Protein AF-A0AAW6MAL4-F1 (afdb_monomer_lite)

pLDDT: mean 76.47, std 9.93, range [57.66, 94.06]

Radius of gyration: 21.68 Å; chains: 1; bounding box: 44×28×69 Å

Secondary structure (DSSP, 8-state):
--SS--SGGG-------S-SEEEEEEEEEEETTEEEEEEEEEEES-----THHHHHS-TT-SSSTT----GGGGG--BTTBTT-SSPPP-SS-SS-TTS----

Sequence (103 aa):
DGNGIINEKDQQRIYKPTPDFSYRLNIYLEYKNIDLNKIRQGVQRVDGISDLKK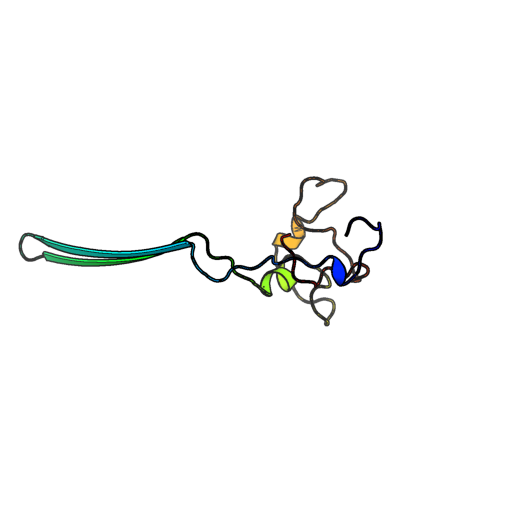ETDLWSGLNIGFLNIGKRVLDAWSPTNPNSTIPALSLSDTINEKRVSTY

Structure (mmCIF, N/CA/C/O backbone):
data_AF-A0AAW6MAL4-F1
#
_entry.id   AF-A0AAW6MAL4-F1
#
loop_
_atom_site.group_PDB
_atom_site.id
_atom_site.type_symbol
_atom_site.label_atom_id
_atom_site.label_alt_id
_atom_site.label_comp_id
_atom_site.label_asym_id
_atom_site.label_entity_id
_atom_site.label_seq_id
_atom_site.pdbx_PDB_ins_code
_atom_site.Cartn_x
_atom_site.Cartn_y
_atom_site.Cartn_z
_atom_site.occupancy
_atom_site.B_iso_or_equiv
_atom_site.auth_seq_id
_atom_site.auth_comp_id
_atom_site.auth_asym_id
_atom_site.auth_atom_id
_atom_site.pdbx_PDB_model_num
ATOM 1 N N . ASP A 1 1 ? -3.397 -7.381 -25.700 1.00 73.06 1 ASP A N 1
ATOM 2 C CA . ASP A 1 1 ? -4.200 -7.908 -26.846 1.00 73.06 1 ASP A CA 1
ATOM 3 C C . ASP A 1 1 ? -3.655 -9.237 -27.425 1.00 73.06 1 ASP A C 1
ATOM 5 O O . ASP A 1 1 ? -4.128 -9.691 -28.462 1.00 73.06 1 ASP A O 1
ATOM 9 N N . GLY A 1 2 ? -2.713 -9.905 -26.740 1.00 79.81 2 GLY A N 1
ATOM 10 C CA . GLY A 1 2 ? -2.222 -11.237 -27.120 1.00 79.81 2 GLY A CA 1
ATOM 11 C C . GLY A 1 2 ? -1.307 -11.259 -28.351 1.00 79.81 2 GLY A C 1
ATOM 12 O O . GLY A 1 2 ? -0.979 -12.336 -28.835 1.00 79.81 2 GLY A O 1
ATOM 13 N N . ASN A 1 3 ? -0.884 -10.095 -28.851 1.00 84.38 3 ASN A N 1
ATOM 14 C CA . ASN A 1 3 ? -0.114 -9.957 -30.093 1.00 84.38 3 ASN A CA 1
ATOM 15 C C . ASN A 1 3 ? 1.406 -10.215 -29.934 1.00 84.38 3 ASN A C 1
ATOM 17 O O . ASN A 1 3 ? 2.143 -10.112 -30.911 1.00 84.38 3 ASN A O 1
ATOM 21 N N . GLY A 1 4 ? 1.885 -10.512 -28.718 1.00 81.19 4 GLY A N 1
ATOM 22 C CA . GLY A 1 4 ? 3.310 -10.715 -28.417 1.00 81.19 4 GLY A CA 1
ATOM 23 C C . GLY A 1 4 ? 4.167 -9.438 -28.412 1.00 81.19 4 GLY A C 1
ATOM 24 O O . GLY A 1 4 ? 5.384 -9.528 -28.280 1.00 81.19 4 GLY A O 1
ATOM 25 N N . ILE A 1 5 ? 3.556 -8.258 -28.538 1.00 84.38 5 ILE A N 1
ATOM 26 C CA . ILE A 1 5 ? 4.198 -6.941 -28.566 1.00 84.38 5 ILE A CA 1
ATOM 27 C C . ILE A 1 5 ? 3.735 -6.158 -27.342 1.00 84.38 5 ILE A C 1
ATOM 29 O O . ILE A 1 5 ? 2.573 -5.784 -27.257 1.00 84.38 5 ILE A O 1
ATOM 33 N N . ILE A 1 6 ? 4.659 -5.833 -26.439 1.00 78.12 6 ILE A N 1
ATOM 34 C CA . ILE A 1 6 ? 4.354 -4.994 -25.276 1.00 78.12 6 ILE A CA 1
ATOM 35 C C . ILE A 1 6 ? 4.292 -3.534 -25.725 1.00 78.12 6 ILE A C 1
ATOM 37 O O . ILE A 1 6 ? 5.314 -2.946 -26.088 1.00 78.12 6 ILE A O 1
ATOM 41 N N . ASN A 1 7 ? 3.104 -2.935 -25.697 1.00 79.62 7 ASN A N 1
ATOM 42 C CA . ASN A 1 7 ? 2.920 -1.522 -26.027 1.00 79.62 7 ASN A CA 1
ATOM 43 C C . ASN A 1 7 ? 1.853 -0.845 -25.141 1.00 79.62 7 ASN A C 1
ATOM 45 O O . ASN A 1 7 ? 1.368 -1.398 -24.154 1.00 79.62 7 ASN A O 1
ATOM 49 N N . GLU A 1 8 ? 1.523 0.412 -25.441 1.00 77.62 8 GLU A N 1
ATOM 50 C CA . GLU A 1 8 ? 0.562 1.221 -24.672 1.00 77.62 8 GLU A CA 1
ATOM 51 C C . GLU A 1 8 ? -0.854 0.622 -24.640 1.00 77.62 8 GLU A C 1
ATOM 53 O O . GLU A 1 8 ? -1.614 0.895 -23.712 1.00 77.62 8 GLU A O 1
ATOM 58 N N . LYS A 1 9 ? -1.201 -0.236 -25.605 1.00 79.19 9 LYS A N 1
ATOM 59 C CA . LYS A 1 9 ? -2.505 -0.908 -25.691 1.00 79.19 9 LYS A CA 1
ATOM 60 C C . LYS A 1 9 ? -2.661 -2.062 -24.699 1.00 79.19 9 LYS A C 1
ATOM 62 O O . LYS A 1 9 ? -3.771 -2.563 -24.541 1.00 79.19 9 LYS A O 1
ATOM 67 N N . ASP A 1 10 ? -1.593 -2.463 -24.011 1.00 77.88 10 ASP A N 1
ATOM 68 C CA . ASP A 1 10 ? -1.643 -3.505 -22.977 1.00 77.88 10 ASP A CA 1
ATOM 69 C C . ASP A 1 10 ? -1.978 -2.961 -21.580 1.00 77.88 10 ASP A C 1
ATOM 71 O O . ASP A 1 10 ? -1.982 -3.701 -20.596 1.00 77.88 10 ASP A O 1
ATOM 75 N N . GLN A 1 11 ? -2.271 -1.664 -21.464 1.00 79.75 11 GLN A N 1
ATOM 76 C CA . GLN A 1 11 ? -2.664 -1.057 -20.198 1.00 79.75 11 GLN A CA 1
ATOM 77 C C . GLN A 1 11 ? -4.076 -1.493 -19.777 1.00 79.75 11 GLN A C 1
ATOM 79 O O . GLN A 1 11 ? -5.016 -1.505 -20.571 1.00 79.75 11 GLN A O 1
ATOM 84 N N . GLN A 1 12 ? -4.238 -1.808 -18.490 1.00 77.25 12 GLN A N 1
ATOM 85 C CA . GLN A 1 12 ? -5.525 -2.125 -17.870 1.00 77.25 12 GLN A CA 1
ATOM 86 C C . GLN A 1 12 ? -5.799 -1.211 -16.675 1.00 77.25 12 GLN A C 1
ATOM 88 O O . GLN A 1 12 ? -4.900 -0.564 -16.133 1.00 77.25 12 GLN A O 1
ATOM 93 N N . ARG A 1 13 ? -7.063 -1.157 -16.239 1.00 70.88 13 ARG A N 1
ATOM 94 C CA . ARG A 1 13 ? -7.442 -0.405 -15.041 1.00 70.88 13 ARG A CA 1
ATOM 95 C C . ARG A 1 13 ? -6.979 -1.153 -13.790 1.00 70.88 13 ARG A C 1
ATOM 97 O O . ARG A 1 13 ? -7.638 -2.084 -13.349 1.00 70.88 13 ARG A O 1
ATOM 104 N N . ILE A 1 14 ? -5.875 -0.692 -13.213 1.00 76.31 14 ILE A N 1
ATOM 105 C CA . ILE A 1 14 ? -5.216 -1.293 -12.040 1.00 76.31 14 ILE A CA 1
ATOM 106 C C . ILE A 1 14 ? -5.436 -0.519 -10.730 1.00 76.31 14 ILE A C 1
ATOM 108 O O . ILE A 1 14 ? -4.836 -0.846 -9.715 1.00 76.31 14 ILE A O 1
ATOM 112 N N . TYR A 1 15 ? -6.264 0.529 -10.749 1.00 72.44 15 TYR A N 1
ATOM 113 C CA . TYR A 1 15 ? -6.496 1.390 -9.589 1.00 72.44 15 TYR A CA 1
ATOM 114 C C . TYR A 1 15 ? -7.978 1.694 -9.386 1.00 72.44 15 TYR A C 1
ATOM 116 O O . TYR A 1 15 ? -8.660 2.226 -10.279 1.00 72.44 15 TYR A O 1
ATOM 124 N N . LYS A 1 16 ? -8.469 1.399 -8.181 1.00 75.75 16 LYS A N 1
ATOM 125 C CA . LYS A 1 16 ? -9.795 1.783 -7.709 1.00 75.75 16 LYS A CA 1
ATOM 126 C C . LYS A 1 16 ? -9.664 2.527 -6.365 1.00 75.75 16 LYS A C 1
ATOM 128 O O . LYS A 1 16 ? -9.581 1.895 -5.318 1.00 75.75 16 LYS A O 1
ATOM 133 N N . PRO A 1 17 ? -9.720 3.875 -6.363 1.00 71.50 17 PRO A N 1
ATOM 134 C CA . PRO A 1 17 ? -9.623 4.658 -5.125 1.00 71.50 17 PRO A CA 1
ATOM 135 C C . PRO A 1 17 ? -10.874 4.548 -4.246 1.00 71.50 17 PRO A C 1
ATOM 137 O O . PRO A 1 17 ? -10.880 5.003 -3.105 1.00 71.50 17 PRO A O 1
ATOM 140 N N . THR A 1 18 ? -11.971 4.021 -4.793 1.00 76.50 18 THR A N 1
ATOM 141 C CA . THR A 1 18 ? -13.255 3.947 -4.103 1.00 76.50 18 THR A CA 1
ATOM 142 C C . THR A 1 18 ? -13.240 2.779 -3.111 1.00 76.50 18 THR A C 1
ATOM 144 O O . THR A 1 18 ? -13.183 1.638 -3.576 1.00 76.50 18 THR A O 1
ATOM 147 N N . PRO A 1 19 ? -13.318 3.029 -1.785 1.00 75.62 19 PRO A N 1
ATOM 148 C CA . PRO A 1 19 ? -13.421 1.965 -0.789 1.00 75.62 19 PRO A CA 1
ATOM 149 C C . PRO A 1 19 ? -14.662 1.117 -1.040 1.00 75.62 19 PRO A C 1
ATOM 151 O O . PRO A 1 19 ? -15.739 1.659 -1.290 1.00 75.62 19 PRO A O 1
ATOM 154 N N . ASP A 1 20 ? -14.538 -0.198 -0.881 1.00 77.94 20 ASP A N 1
ATOM 155 C CA . ASP A 1 20 ? -15.710 -1.078 -0.904 1.00 77.94 20 ASP A CA 1
ATOM 156 C C . ASP A 1 20 ? -16.569 -0.896 0.359 1.00 77.94 20 ASP A C 1
ATOM 158 O O . ASP A 1 20 ? -17.786 -1.065 0.323 1.00 77.94 20 ASP A O 1
ATOM 162 N N . PHE A 1 21 ? -15.945 -0.533 1.486 1.00 79.06 21 PHE A N 1
ATOM 163 C CA . PHE A 1 21 ? -16.640 -0.306 2.749 1.00 79.06 21 PHE A CA 1
ATOM 164 C C . PHE A 1 21 ? -15.901 0.707 3.630 1.00 79.06 21 PHE A C 1
ATOM 166 O O . PHE A 1 21 ? -14.676 0.667 3.759 1.00 79.06 21 PHE A O 1
ATOM 173 N N . SER A 1 22 ? -16.648 1.599 4.280 1.00 86.94 22 SER A N 1
ATOM 174 C CA . SER A 1 22 ? -16.134 2.507 5.310 1.00 86.94 22 SER A CA 1
ATOM 175 C C . SER A 1 22 ? -17.009 2.423 6.554 1.00 86.94 22 SER A C 1
ATOM 177 O O . SER A 1 22 ? -18.228 2.296 6.453 1.00 86.94 22 SER A O 1
ATOM 179 N N . TYR A 1 23 ? -16.392 2.460 7.733 1.00 87.75 23 TYR A N 1
ATOM 180 C CA . TYR A 1 23 ? -17.106 2.339 9.000 1.00 87.75 23 TYR A CA 1
ATOM 181 C C . TYR A 1 23 ? -16.611 3.343 10.030 1.00 87.75 23 TYR A C 1
ATOM 183 O O . TYR A 1 23 ? -15.436 3.720 10.082 1.00 87.75 23 TYR A O 1
ATOM 191 N N . ARG A 1 24 ? -17.539 3.750 10.893 1.00 92.00 24 ARG A N 1
ATOM 192 C CA . ARG A 1 24 ? -17.284 4.603 12.046 1.00 92.00 24 ARG A CA 1
ATOM 193 C C . ARG A 1 24 ? -18.085 4.072 13.225 1.00 92.00 24 ARG A C 1
ATOM 195 O O . ARG A 1 24 ? -19.304 3.988 13.157 1.00 92.00 24 ARG A O 1
ATOM 202 N N . LEU A 1 25 ? -17.387 3.730 14.297 1.00 89.56 25 LEU A N 1
ATOM 203 C CA . LEU A 1 25 ? -17.961 3.283 15.556 1.00 89.56 25 LEU A CA 1
ATOM 204 C C . LEU A 1 25 ? -17.662 4.331 16.624 1.00 89.56 25 LEU A C 1
ATOM 206 O O . LEU A 1 25 ? -16.504 4.701 16.819 1.00 89.56 25 LEU A O 1
ATOM 210 N N . ASN A 1 26 ? -18.703 4.795 17.305 1.00 93.00 26 ASN A N 1
ATOM 211 C CA . ASN A 1 26 ? -18.583 5.640 18.483 1.00 93.00 26 ASN A CA 1
ATOM 212 C C . ASN A 1 26 ? -19.022 4.827 19.708 1.00 93.00 26 ASN A C 1
ATOM 214 O O . ASN A 1 26 ? -20.109 4.255 19.701 1.00 93.00 26 ASN A O 1
ATOM 218 N N . ILE A 1 27 ? -18.154 4.739 20.713 1.00 91.31 27 ILE A N 1
ATOM 219 C CA . ILE A 1 27 ? -18.393 4.052 21.979 1.00 91.31 27 ILE A CA 1
ATOM 220 C C . ILE A 1 27 ? -18.401 5.119 23.065 1.00 91.31 27 ILE A C 1
ATOM 222 O O . ILE A 1 27 ? -17.376 5.750 23.321 1.00 91.31 27 ILE A O 1
ATOM 226 N N . TYR A 1 28 ? -19.549 5.264 23.715 1.00 94.06 28 TYR A N 1
ATOM 227 C CA . TYR A 1 28 ? -19.711 6.077 24.908 1.00 94.06 28 TYR A CA 1
ATOM 228 C C . TYR A 1 28 ? -20.033 5.159 26.085 1.00 94.06 28 TYR A C 1
ATOM 230 O O . TYR A 1 28 ? -20.962 4.353 26.002 1.00 94.06 28 TYR A O 1
ATOM 238 N N . LEU A 1 29 ? -19.239 5.246 27.147 1.00 90.38 29 LEU A N 1
ATOM 239 C CA . LEU A 1 29 ? -19.423 4.475 28.369 1.00 90.38 29 LEU A CA 1
ATOM 240 C C . LEU A 1 29 ? -19.391 5.426 29.560 1.00 90.38 29 LEU A C 1
ATOM 242 O O . LEU A 1 29 ? -18.489 6.253 29.662 1.00 90.38 29 LEU A O 1
ATOM 246 N N . GLU A 1 30 ? -20.336 5.257 30.475 1.00 93.19 30 GLU A N 1
ATOM 247 C CA . GLU A 1 30 ? -20.368 5.982 31.737 1.00 93.19 30 GLU A CA 1
ATOM 248 C C . GLU A 1 30 ? -20.516 4.978 32.882 1.00 93.19 30 GLU A C 1
ATOM 250 O O . GLU A 1 30 ? -21.407 4.123 32.865 1.00 93.19 30 GLU A O 1
ATOM 255 N N . TYR A 1 31 ? -19.617 5.034 33.864 1.00 90.88 31 TYR A N 1
ATOM 256 C CA . TYR A 1 31 ? -19.678 4.158 35.032 1.00 90.88 31 TYR A CA 1
ATOM 257 C C . TYR A 1 31 ? -19.085 4.823 36.275 1.00 90.88 31 TYR A C 1
ATOM 259 O O . TYR A 1 31 ? -17.917 5.193 36.284 1.00 90.88 31 TYR A O 1
ATOM 267 N N . LYS A 1 32 ? -19.880 4.932 37.352 1.00 89.19 32 LYS A N 1
ATOM 268 C CA . LYS A 1 32 ? -19.475 5.478 38.667 1.00 89.19 32 LYS A CA 1
ATOM 269 C C . LYS A 1 32 ? -18.630 6.766 38.571 1.00 89.19 32 LYS A C 1
ATOM 271 O O . LYS A 1 32 ? -17.546 6.832 39.143 1.00 89.19 32 LYS A O 1
ATOM 276 N N . ASN A 1 33 ? -19.149 7.783 37.877 1.00 89.00 33 ASN A N 1
ATOM 277 C CA . ASN A 1 33 ? -18.494 9.081 37.633 1.00 89.00 33 ASN A CA 1
ATOM 278 C C . ASN A 1 33 ? -17.250 9.036 36.721 1.00 89.00 33 ASN A C 1
ATOM 280 O O . ASN A 1 33 ? -16.469 9.983 36.722 1.00 89.00 33 ASN A O 1
ATOM 284 N N . ILE A 1 34 ? -17.050 7.958 35.959 1.00 91.12 34 ILE A N 1
ATOM 285 C CA . ILE A 1 34 ? -16.039 7.876 34.898 1.00 91.12 34 ILE A CA 1
ATOM 286 C C . ILE A 1 34 ? -16.753 7.896 33.551 1.00 91.12 34 ILE A C 1
ATOM 288 O O . ILE A 1 34 ? -17.619 7.054 33.306 1.00 91.12 34 ILE A O 1
ATOM 292 N N . ASP A 1 35 ? -16.345 8.809 32.676 1.00 92.62 35 ASP A N 1
ATOM 293 C CA . ASP A 1 35 ? -16.756 8.892 31.282 1.00 92.62 35 ASP A CA 1
ATOM 294 C C . ASP A 1 35 ? -15.635 8.410 30.345 1.00 92.62 35 ASP A C 1
ATOM 296 O O . ASP A 1 35 ? -14.464 8.772 30.460 1.00 92.62 35 ASP A O 1
ATOM 300 N N . LEU A 1 36 ? -15.988 7.553 29.389 1.00 88.50 36 LEU A N 1
ATOM 301 C CA . LEU A 1 36 ? -15.096 7.107 28.323 1.00 88.50 36 LEU A CA 1
ATOM 302 C C . LEU A 1 36 ? -15.774 7.346 26.981 1.00 88.50 36 LEU A C 1
ATOM 304 O O . LEU A 1 36 ? -16.828 6.780 26.690 1.00 88.50 36 LEU A O 1
ATOM 308 N N . ASN A 1 37 ? -15.114 8.122 26.126 1.00 92.38 37 ASN A N 1
ATOM 309 C CA . ASN A 1 37 ? -15.542 8.345 24.755 1.00 92.38 37 ASN A CA 1
ATOM 310 C C . ASN A 1 37 ? -14.457 7.858 23.790 1.00 92.38 37 ASN A C 1
ATOM 312 O O . ASN A 1 37 ? -13.313 8.316 23.834 1.00 92.38 37 ASN A O 1
ATOM 316 N N . LYS A 1 38 ? -14.799 6.898 22.930 1.00 88.31 38 LYS A N 1
ATOM 317 C CA . LYS A 1 38 ? -13.873 6.298 21.968 1.00 88.31 38 LYS A CA 1
ATOM 318 C C . LYS A 1 38 ? -14.494 6.255 20.585 1.00 88.31 38 LYS A C 1
ATOM 320 O O . LYS A 1 38 ? -15.519 5.620 20.361 1.00 88.31 38 LYS A O 1
ATOM 325 N N . ILE A 1 39 ? -13.782 6.830 19.623 1.00 92.69 39 ILE A N 1
ATOM 326 C CA . ILE A 1 39 ? -14.146 6.783 18.210 1.00 92.69 39 ILE A CA 1
ATOM 327 C C . ILE A 1 39 ? -13.164 5.867 17.482 1.00 92.69 39 ILE A C 1
ATOM 329 O O . ILE A 1 39 ? -11.949 5.986 17.633 1.00 92.69 39 ILE A O 1
ATOM 333 N N . ARG A 1 40 ? -13.690 4.944 16.677 1.00 88.31 40 ARG A N 1
ATOM 334 C CA . ARG A 1 40 ? -12.919 4.108 15.753 1.00 88.31 40 ARG A CA 1
ATOM 335 C C . ARG A 1 40 ? -13.444 4.323 14.339 1.00 88.31 40 ARG A C 1
ATOM 337 O O . ARG A 1 40 ? -14.630 4.138 14.090 1.00 88.31 40 ARG A O 1
ATOM 344 N N . GLN A 1 41 ? -12.559 4.684 13.420 1.00 90.25 41 GLN A N 1
ATOM 345 C CA . GLN A 1 41 ? -12.859 4.849 11.999 1.00 90.25 41 GLN A CA 1
ATOM 346 C C . GLN A 1 41 ? -11.958 3.922 11.182 1.00 90.25 41 GLN A C 1
ATOM 348 O O . GLN A 1 41 ? -10.809 3.700 11.561 1.00 90.25 41 GLN A O 1
ATOM 353 N N . GLY A 1 42 ? -12.474 3.381 10.081 1.00 88.25 42 GLY A N 1
ATOM 354 C CA . GLY A 1 42 ? -11.687 2.585 9.144 1.00 88.25 42 GLY A CA 1
ATOM 355 C C . GLY A 1 42 ? -12.299 2.540 7.748 1.00 88.25 42 GLY A C 1
ATOM 356 O O . GLY A 1 42 ? -13.494 2.782 7.563 1.00 88.25 42 GLY A O 1
ATOM 357 N N . VAL A 1 43 ? -11.454 2.233 6.768 1.00 85.44 43 VAL A N 1
ATOM 358 C CA . VAL A 1 43 ? -11.816 1.987 5.368 1.00 85.44 43 VAL A CA 1
ATOM 359 C C . VAL A 1 43 ? -11.210 0.653 4.949 1.00 85.44 43 VAL A C 1
ATOM 361 O O . VAL A 1 43 ? -10.076 0.347 5.313 1.00 85.44 43 VAL A O 1
ATOM 364 N N . GLN A 1 44 ? -11.975 -0.162 4.231 1.00 81.12 44 GLN A N 1
ATOM 365 C CA . GLN A 1 44 ? -11.583 -1.509 3.823 1.00 81.12 44 GLN A CA 1
ATOM 366 C C . GLN A 1 44 ? -11.533 -1.593 2.296 1.00 81.12 44 GLN A C 1
ATOM 368 O O . GLN A 1 44 ? -12.417 -1.060 1.626 1.00 81.12 44 GLN A O 1
ATOM 373 N N . ARG A 1 45 ? -10.523 -2.308 1.770 1.00 71.69 45 ARG A N 1
ATOM 374 C CA . ARG A 1 45 ? -10.285 -2.500 0.323 1.00 71.69 45 ARG A CA 1
ATOM 375 C C . ARG A 1 45 ? -10.209 -1.162 -0.425 1.00 71.69 45 ARG A C 1
ATOM 377 O O . ARG A 1 45 ? -11.035 -0.863 -1.279 1.00 71.69 45 ARG A O 1
ATOM 384 N N . VAL A 1 46 ? -9.228 -0.348 -0.043 1.00 72.44 46 VAL A N 1
ATOM 385 C CA . VAL A 1 46 ? -8.839 0.861 -0.776 1.00 72.44 46 VAL A CA 1
ATOM 386 C C . VAL A 1 46 ? -7.520 0.569 -1.459 1.00 72.44 46 VAL A C 1
ATOM 388 O O . VAL A 1 46 ? -6.547 0.237 -0.779 1.00 72.44 46 VAL A O 1
ATOM 391 N N . ASP A 1 47 ? -7.483 0.714 -2.779 1.00 72.25 47 ASP A N 1
ATOM 392 C CA . ASP A 1 47 ? -6.212 0.716 -3.488 1.00 72.25 47 ASP A CA 1
ATOM 393 C C . ASP A 1 47 ? -5.519 2.052 -3.217 1.00 72.25 47 ASP A C 1
ATOM 395 O O . ASP A 1 47 ? -6.122 3.119 -3.347 1.00 72.25 47 ASP A O 1
ATOM 399 N N . GLY A 1 48 ? -4.248 1.997 -2.829 1.00 65.56 48 GLY A N 1
ATOM 400 C CA . GLY A 1 48 ? -3.390 3.166 -2.682 1.00 65.56 48 GLY A CA 1
ATOM 401 C C . GLY A 1 48 ? -2.257 3.102 -3.696 1.00 65.56 48 GLY A C 1
ATOM 402 O O . GLY A 1 48 ? -1.580 2.082 -3.799 1.00 65.56 48 GLY A O 1
ATOM 403 N N . ILE A 1 49 ? -2.029 4.192 -4.427 1.00 69.25 49 ILE A N 1
ATOM 404 C CA . ILE A 1 49 ? -0.804 4.360 -5.215 1.00 69.25 49 ILE A CA 1
ATOM 405 C C . ILE A 1 49 ? 0.201 5.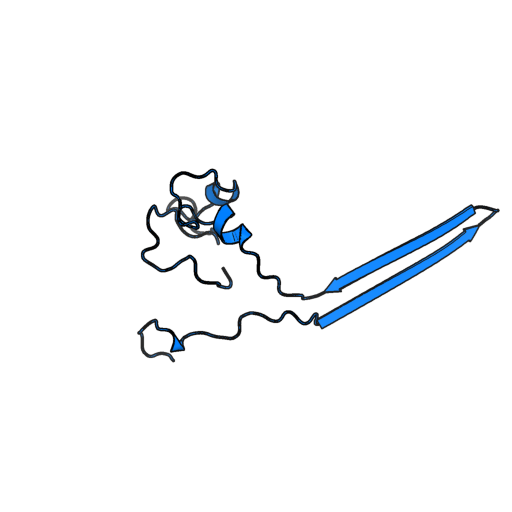104 -4.340 1.00 69.25 49 ILE A C 1
ATOM 407 O O . ILE A 1 49 ? -0.123 6.141 -3.763 1.00 69.25 49 ILE A O 1
ATOM 411 N N . SER A 1 50 ? 1.414 4.566 -4.231 1.00 65.62 50 SER A N 1
ATOM 412 C CA . SER A 1 50 ? 2.507 5.196 -3.496 1.00 65.62 50 SER A CA 1
ATOM 413 C C . SER A 1 50 ? 3.734 5.294 -4.386 1.00 65.62 50 SER A C 1
ATOM 415 O O . SER A 1 50 ? 4.295 4.275 -4.787 1.00 65.62 50 SER A O 1
ATOM 417 N N . ASP A 1 51 ? 4.172 6.521 -4.658 1.00 66.56 51 ASP A N 1
ATOM 418 C CA . ASP A 1 51 ? 5.432 6.760 -5.364 1.00 66.56 51 ASP A CA 1
ATOM 419 C C . ASP A 1 51 ? 6.654 6.376 -4.516 1.00 66.56 51 ASP A C 1
ATOM 421 O O . ASP A 1 51 ? 7.714 6.112 -5.074 1.00 66.56 51 ASP A O 1
ATOM 425 N N . LEU A 1 52 ? 6.492 6.219 -3.194 1.00 62.75 52 LEU A N 1
ATOM 426 C CA . LEU A 1 52 ? 7.555 5.758 -2.295 1.00 62.75 52 LEU A CA 1
ATOM 427 C C . LEU A 1 52 ? 8.080 4.372 -2.687 1.00 62.75 52 LEU A C 1
ATOM 429 O O . LEU A 1 52 ? 9.266 4.108 -2.522 1.00 62.75 52 LEU A O 1
ATOM 433 N N . LYS A 1 53 ? 7.238 3.505 -3.272 1.00 64.00 53 LYS A N 1
ATOM 434 C CA . LYS A 1 53 ? 7.686 2.199 -3.786 1.00 64.00 53 LYS A CA 1
ATOM 435 C C . LYS A 1 53 ? 8.821 2.337 -4.811 1.00 64.00 53 LYS A C 1
ATOM 437 O O . LYS A 1 53 ? 9.714 1.498 -4.835 1.00 64.00 53 LYS A O 1
ATOM 442 N N . LYS A 1 54 ? 8.838 3.412 -5.609 1.00 60.91 54 LYS A N 1
ATOM 443 C CA . LYS A 1 54 ? 9.917 3.679 -6.578 1.00 60.91 54 LYS A CA 1
ATOM 444 C C . LYS A 1 54 ? 11.233 4.044 -5.892 1.00 60.91 54 LYS A C 1
ATOM 446 O O . LYS A 1 54 ? 12.287 3.825 -6.467 1.00 60.91 54 LYS A O 1
ATOM 451 N N . GLU A 1 55 ? 11.183 4.575 -4.675 1.00 62.22 55 GLU A N 1
ATOM 452 C CA . GLU A 1 55 ? 12.363 4.969 -3.896 1.00 62.22 55 GLU A CA 1
ATOM 453 C C . GLU A 1 55 ? 12.828 3.879 -2.914 1.00 62.22 55 GLU A C 1
ATOM 455 O O . GLU A 1 55 ? 13.941 3.948 -2.391 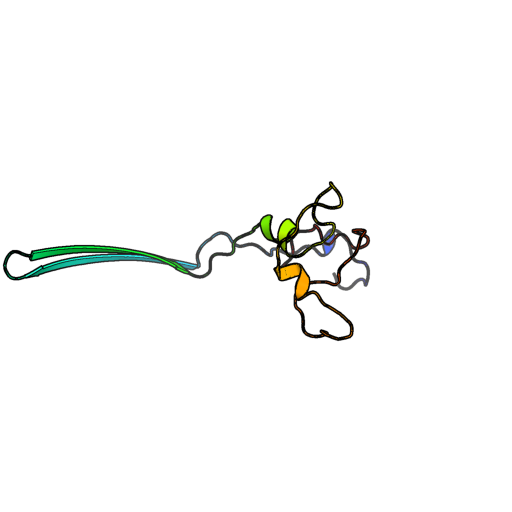1.00 62.22 55 GLU A O 1
ATOM 460 N N . THR A 1 56 ? 11.995 2.869 -2.634 1.00 65.50 56 THR A N 1
ATOM 461 C CA . THR A 1 56 ? 12.337 1.770 -1.714 1.00 65.50 56 THR A CA 1
ATOM 462 C C . THR A 1 56 ? 12.675 0.458 -2.403 1.00 65.50 56 THR A C 1
ATOM 464 O O . THR A 1 56 ? 13.452 -0.314 -1.842 1.00 65.50 56 THR A O 1
ATOM 467 N N . ASP A 1 57 ? 12.096 0.203 -3.580 1.00 61.47 57 ASP A N 1
ATOM 468 C CA . ASP A 1 57 ? 12.145 -1.111 -4.231 1.00 61.47 57 ASP A CA 1
ATOM 469 C C . ASP A 1 57 ? 12.925 -1.070 -5.568 1.00 61.47 57 ASP A C 1
ATOM 471 O O . ASP A 1 57 ? 13.252 -2.127 -6.099 1.00 61.47 57 ASP A O 1
ATOM 475 N N . LEU A 1 58 ? 13.294 0.117 -6.086 1.00 66.94 58 LEU A N 1
ATOM 476 C CA . LEU A 1 58 ? 14.067 0.279 -7.331 1.00 66.94 58 LEU A CA 1
ATOM 477 C C . LEU A 1 58 ? 15.377 1.044 -7.108 1.00 66.94 58 LEU A C 1
ATOM 479 O O . LEU A 1 58 ? 15.382 2.159 -6.589 1.00 66.94 58 LEU A O 1
ATOM 483 N N . TRP A 1 59 ? 16.493 0.489 -7.593 1.00 62.84 59 TRP A N 1
ATOM 484 C CA . TRP A 1 59 ? 17.802 1.153 -7.515 1.00 62.84 59 TRP A CA 1
ATOM 485 C C . TRP A 1 59 ? 17.921 2.371 -8.446 1.00 62.84 59 TRP A C 1
ATOM 487 O O . TRP A 1 59 ? 18.536 3.375 -8.099 1.00 62.84 59 TRP A O 1
ATOM 497 N N . SER A 1 60 ? 17.294 2.311 -9.623 1.00 65.25 60 SER A N 1
ATOM 498 C CA . SER A 1 60 ? 17.246 3.409 -10.601 1.00 65.25 60 SER A CA 1
ATOM 499 C C . SER A 1 60 ? 15.875 4.100 -10.660 1.00 65.25 60 SER A C 1
ATOM 501 O O . SER A 1 60 ? 15.507 4.692 -11.675 1.00 65.25 60 SER A O 1
ATOM 503 N N . GLY A 1 61 ? 15.104 4.051 -9.564 1.00 59.62 61 GLY A N 1
ATOM 504 C CA . GLY A 1 61 ? 13.738 4.585 -9.505 1.00 59.62 61 GLY A CA 1
ATOM 505 C C . GLY A 1 61 ? 13.627 6.107 -9.662 1.00 59.62 61 GLY A C 1
ATOM 506 O O . GLY A 1 61 ? 12.606 6.604 -10.139 1.00 59.62 61 GLY A O 1
ATOM 507 N N . LEU A 1 62 ? 14.695 6.850 -9.355 1.00 61.03 62 LEU A N 1
ATOM 508 C CA . LEU A 1 62 ? 14.783 8.305 -9.513 1.00 61.03 62 LEU A CA 1
ATOM 509 C C . LEU A 1 62 ? 15.744 8.695 -10.645 1.00 61.03 62 LEU A C 1
ATOM 511 O O . LEU A 1 62 ? 16.605 7.926 -11.061 1.00 61.03 62 LEU A O 1
ATOM 515 N N . ASN A 1 63 ? 15.607 9.920 -11.160 1.00 61.56 63 ASN A N 1
ATOM 516 C CA . ASN A 1 63 ? 16.479 10.451 -12.222 1.00 61.56 6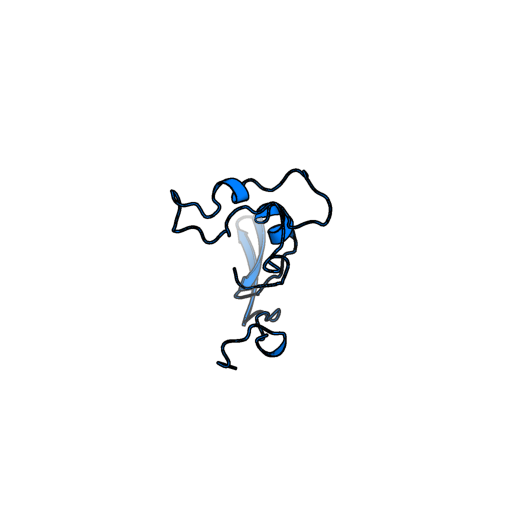3 ASN A CA 1
ATOM 517 C C . ASN A 1 63 ? 17.870 10.885 -11.714 1.00 61.56 63 ASN A C 1
ATOM 519 O O . ASN A 1 63 ? 18.672 11.405 -12.485 1.00 61.56 63 ASN A O 1
ATOM 523 N N . ILE A 1 64 ? 18.150 10.682 -10.424 1.00 64.31 64 ILE A N 1
ATOM 524 C CA . ILE A 1 64 ? 19.414 11.005 -9.763 1.00 64.31 64 ILE A CA 1
ATOM 525 C C . ILE A 1 64 ? 20.016 9.686 -9.276 1.00 64.31 64 ILE A C 1
ATOM 527 O O . ILE A 1 64 ? 19.378 8.952 -8.524 1.00 64.31 64 ILE A O 1
ATOM 531 N N . GLY A 1 65 ? 21.232 9.376 -9.726 1.00 65.94 65 GLY A N 1
ATOM 532 C CA . GLY A 1 65 ? 21.941 8.162 -9.321 1.00 65.94 65 GLY A CA 1
ATOM 533 C C . GLY A 1 65 ? 22.514 8.249 -7.904 1.00 65.94 65 GLY A C 1
ATOM 534 O O . GLY A 1 65 ? 22.770 9.338 -7.394 1.00 65.94 65 GLY A O 1
ATOM 535 N N . PHE A 1 66 ? 22.770 7.082 -7.302 1.00 67.94 66 PHE A N 1
ATOM 536 C CA . PHE A 1 66 ? 23.487 6.916 -6.025 1.00 67.94 66 PHE A CA 1
ATOM 537 C C . PHE A 1 66 ? 22.828 7.563 -4.796 1.00 67.94 66 PHE A C 1
ATOM 539 O O . PHE A 1 66 ? 23.508 7.905 -3.828 1.00 67.94 66 PHE A O 1
ATOM 546 N N . LEU A 1 67 ? 21.503 7.718 -4.810 1.00 73.19 67 LEU A N 1
ATOM 547 C CA . LEU A 1 67 ? 20.754 8.122 -3.624 1.00 73.19 67 LEU A CA 1
ATOM 548 C C . LEU A 1 67 ? 20.632 6.970 -2.623 1.00 73.19 67 LEU A C 1
ATOM 550 O O . LEU A 1 67 ? 20.745 5.795 -2.970 1.00 73.19 67 LEU A O 1
ATOM 554 N N . ASN A 1 68 ? 20.381 7.325 -1.364 1.00 70.56 68 ASN A N 1
ATOM 555 C CA . ASN A 1 68 ? 20.032 6.338 -0.355 1.00 70.56 68 ASN A CA 1
ATOM 556 C C . ASN A 1 68 ? 18.640 5.767 -0.665 1.00 70.56 68 ASN A C 1
ATOM 558 O O . ASN A 1 68 ? 17.707 6.526 -0.920 1.00 70.56 68 ASN A O 1
ATOM 562 N N . ILE A 1 69 ? 18.520 4.443 -0.637 1.00 77.06 69 ILE A N 1
ATOM 563 C CA . ILE A 1 69 ? 17.324 3.696 -1.041 1.00 77.06 69 ILE A CA 1
ATOM 564 C C . ILE A 1 69 ? 16.803 2.908 0.164 1.00 77.06 69 ILE A C 1
ATOM 566 O O . ILE A 1 69 ? 17.549 2.563 1.086 1.00 77.06 69 ILE A O 1
ATOM 570 N N . GLY A 1 70 ? 15.495 2.648 0.190 1.00 74.00 70 GLY A N 1
ATOM 571 C CA . GLY A 1 70 ? 14.861 1.878 1.260 1.00 74.00 70 GLY A CA 1
ATOM 572 C C . GLY A 1 70 ? 15.465 0.479 1.444 1.00 74.00 70 GLY A C 1
ATOM 573 O O . GLY A 1 70 ? 15.881 -0.172 0.496 1.00 74.00 70 GLY A O 1
ATOM 574 N N . LYS A 1 71 ? 15.453 -0.038 2.680 1.00 80.94 71 LYS A N 1
ATOM 575 C CA . LYS A 1 71 ? 16.056 -1.344 3.027 1.00 80.94 71 LYS A CA 1
ATOM 576 C C . LYS A 1 71 ? 15.437 -2.551 2.307 1.00 80.94 71 LYS A C 1
ATOM 578 O O . LYS A 1 71 ? 16.061 -3.602 2.274 1.00 80.94 71 LYS A O 1
ATOM 583 N N . ARG A 1 72 ? 14.232 -2.409 1.744 1.00 74.88 72 ARG A N 1
ATOM 584 C CA . ARG A 1 72 ? 13.519 -3.472 1.014 1.00 74.88 72 ARG A CA 1
ATOM 585 C C . ARG A 1 72 ? 14.292 -3.949 -0.217 1.00 74.88 72 ARG A C 1
ATOM 587 O O . ARG A 1 72 ? 14.227 -5.124 -0.549 1.00 74.88 72 ARG A O 1
ATOM 594 N N . VAL A 1 73 ? 15.101 -3.070 -0.809 1.00 75.88 73 VAL A N 1
ATOM 595 C CA . VAL A 1 73 ? 16.022 -3.375 -1.912 1.00 75.88 73 VAL A CA 1
ATOM 596 C C . VAL A 1 73 ? 17.004 -4.518 -1.601 1.00 75.88 73 VAL A C 1
ATOM 598 O O . VAL A 1 73 ? 17.488 -5.178 -2.515 1.00 75.88 73 VAL A O 1
ATOM 601 N N . LEU A 1 74 ? 17.290 -4.781 -0.318 1.00 79.25 74 LEU A N 1
ATOM 602 C CA . LEU A 1 74 ? 18.179 -5.869 0.106 1.00 79.25 74 LEU A CA 1
ATOM 603 C C . LEU A 1 74 ? 17.569 -7.257 -0.138 1.00 79.25 74 LEU A C 1
ATOM 605 O O . LEU A 1 74 ? 18.312 -8.216 -0.322 1.00 79.25 74 LEU A O 1
ATOM 609 N N . ASP A 1 75 ? 16.238 -7.340 -0.189 1.00 81.50 75 ASP A N 1
ATOM 610 C CA . ASP A 1 75 ? 15.487 -8.572 -0.438 1.00 81.50 75 ASP A CA 1
ATOM 611 C C . ASP A 1 75 ? 15.057 -8.699 -1.912 1.00 81.50 75 ASP A C 1
ATOM 613 O O . ASP A 1 75 ? 14.162 -9.481 -2.239 1.00 81.50 75 ASP A O 1
ATOM 617 N N . ALA A 1 76 ? 15.676 -7.932 -2.815 1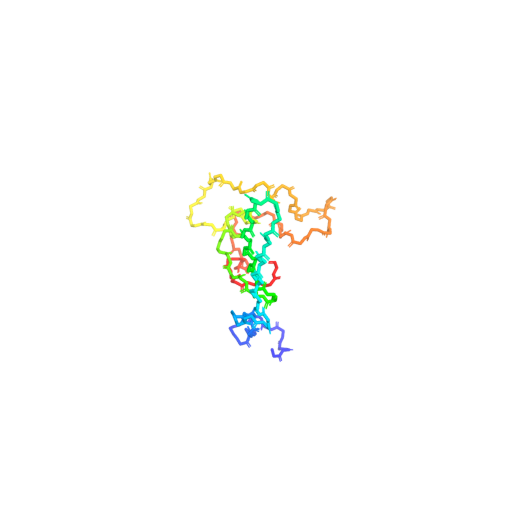.00 80.31 76 ALA A N 1
ATOM 618 C CA . ALA A 1 76 ? 15.434 -8.002 -4.252 1.00 80.31 76 ALA A CA 1
ATOM 619 C C . ALA A 1 76 ? 15.683 -9.404 -4.827 1.00 80.31 76 ALA A C 1
ATOM 621 O O . ALA A 1 76 ? 16.422 -10.223 -4.265 1.00 80.31 76 ALA A O 1
ATOM 622 N N . TRP A 1 77 ? 15.056 -9.679 -5.971 1.00 84.31 77 TRP A N 1
ATOM 623 C CA . TRP A 1 77 ? 15.257 -10.930 -6.686 1.00 84.31 77 TRP A CA 1
ATOM 624 C C . TRP A 1 77 ? 16.736 -11.140 -7.020 1.00 84.31 77 TRP A C 1
ATOM 626 O O . TRP A 1 77 ? 17.425 -10.248 -7.522 1.00 84.31 77 TRP A O 1
ATOM 636 N N . SER A 1 78 ? 17.218 -12.351 -6.764 1.00 82.12 78 SER A N 1
ATOM 637 C CA . SER A 1 78 ? 18.560 -12.788 -7.134 1.00 82.12 78 SER A CA 1
ATOM 638 C C . SER A 1 78 ? 18.556 -14.292 -7.425 1.00 82.12 78 SER A C 1
ATOM 640 O O . SER A 1 78 ? 17.626 -14.991 -7.014 1.00 82.12 78 SER A O 1
ATOM 642 N N . PRO A 1 79 ? 19.598 -14.848 -8.072 1.00 85.50 79 PRO A N 1
ATOM 643 C CA . PRO A 1 79 ? 19.711 -16.297 -8.260 1.00 85.50 79 PRO A CA 1
ATOM 644 C C . PRO A 1 79 ? 19.660 -17.093 -6.945 1.00 85.50 79 PRO A C 1
ATOM 646 O O . PRO A 1 79 ? 19.290 -18.263 -6.945 1.00 85.50 79 PRO A O 1
ATOM 649 N N . THR A 1 80 ? 20.017 -16.459 -5.822 1.00 86.69 80 THR A N 1
ATOM 650 C CA . THR A 1 80 ? 19.931 -17.036 -4.475 1.00 86.69 80 THR A CA 1
ATOM 651 C C . THR A 1 80 ? 18.609 -16.726 -3.761 1.00 86.69 80 THR A C 1
ATOM 653 O O . THR A 1 80 ? 18.298 -17.389 -2.775 1.00 86.69 80 THR A O 1
ATOM 656 N N . ASN A 1 81 ? 17.807 -15.779 -4.262 1.00 84.31 81 ASN A N 1
ATOM 657 C CA . ASN A 1 81 ? 16.482 -15.406 -3.756 1.00 84.31 81 ASN A CA 1
ATOM 658 C C . ASN A 1 81 ? 15.437 -15.330 -4.897 1.00 84.31 81 ASN A C 1
ATOM 660 O O . ASN A 1 81 ? 14.984 -14.240 -5.264 1.00 84.31 81 ASN A O 1
ATOM 664 N N . PRO A 1 82 ? 15.040 -16.476 -5.482 1.00 84.00 82 PRO A N 1
ATOM 665 C CA . PRO A 1 82 ? 14.185 -16.503 -6.670 1.00 84.00 82 PRO A CA 1
ATOM 666 C C . PRO A 1 82 ? 12.708 -16.179 -6.393 1.00 84.00 82 PRO A C 1
ATOM 668 O O . PRO A 1 82 ? 11.957 -15.935 -7.333 1.00 84.00 82 PRO A O 1
ATOM 671 N N . ASN A 1 83 ? 12.286 -16.175 -5.124 1.00 83.81 83 ASN A N 1
ATOM 672 C CA . ASN A 1 83 ? 10.885 -16.010 -4.717 1.00 83.81 83 ASN A CA 1
ATOM 673 C C . ASN A 1 83 ? 10.533 -14.566 -4.314 1.00 83.81 83 ASN A C 1
ATOM 675 O O . ASN A 1 83 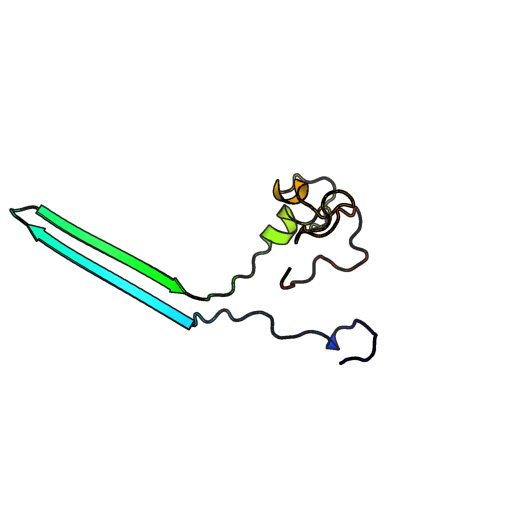? 9.490 -14.342 -3.699 1.00 83.81 83 ASN A O 1
ATOM 679 N N . SER A 1 84 ? 11.398 -13.591 -4.609 1.00 80.81 84 SER A N 1
ATOM 680 C CA . SER A 1 84 ? 11.132 -12.191 -4.277 1.00 80.81 84 SER A CA 1
ATOM 681 C C . SER A 1 84 ? 10.107 -11.565 -5.219 1.00 80.81 84 SER A C 1
ATOM 683 O O . SER A 1 84 ? 10.153 -11.761 -6.433 1.00 80.81 84 SER A O 1
ATOM 685 N N . THR A 1 85 ? 9.204 -10.764 -4.655 1.00 78.06 85 THR A N 1
ATOM 686 C CA . THR A 1 85 ? 8.292 -9.900 -5.416 1.00 78.06 85 THR A CA 1
ATOM 687 C C . THR A 1 85 ? 8.956 -8.592 -5.854 1.00 78.06 85 THR A C 1
ATOM 689 O O . THR A 1 85 ? 8.372 -7.852 -6.639 1.00 78.06 85 THR A O 1
ATOM 692 N N . ILE A 1 86 ? 10.149 -8.287 -5.330 1.00 79.00 86 ILE A N 1
ATOM 693 C CA . ILE A 1 86 ? 10.928 -7.096 -5.673 1.00 79.00 86 ILE A CA 1
ATOM 694 C C . ILE A 1 86 ? 11.822 -7.445 -6.872 1.00 79.00 86 ILE A C 1
ATOM 696 O O . ILE A 1 86 ? 12.533 -8.454 -6.813 1.00 79.00 86 ILE A O 1
ATOM 700 N N . PRO A 1 87 ? 11.806 -6.647 -7.955 1.00 77.00 87 PRO A N 1
ATOM 701 C CA . PRO A 1 87 ? 12.601 -6.920 -9.148 1.00 77.00 87 PRO A CA 1
ATOM 702 C C . PRO A 1 87 ? 14.107 -6.892 -8.861 1.00 77.00 87 PRO A C 1
ATOM 704 O O . PRO A 1 87 ? 14.568 -6.379 -7.841 1.00 77.00 87 PRO A O 1
ATOM 707 N N . ALA A 1 88 ? 14.883 -7.478 -9.772 1.00 78.19 88 ALA A N 1
ATOM 708 C CA . ALA A 1 88 ? 16.335 -7.513 -9.672 1.00 78.19 88 ALA A CA 1
ATOM 709 C C . ALA A 1 88 ? 16.929 -6.097 -9.716 1.00 78.19 88 ALA A C 1
ATOM 711 O O . ALA A 1 88 ? 16.432 -5.220 -10.418 1.00 78.19 88 ALA A O 1
ATOM 712 N N . LEU A 1 89 ? 18.042 -5.878 -9.017 1.00 76.38 89 LEU A N 1
ATOM 713 C CA . LEU A 1 89 ? 18.697 -4.571 -9.031 1.00 76.38 89 LEU A CA 1
ATOM 714 C C . LEU A 1 89 ? 19.352 -4.299 -10.385 1.00 76.38 89 LEU A C 1
ATOM 716 O O . LEU A 1 89 ? 20.216 -5.053 -10.830 1.00 76.38 89 LEU A O 1
ATOM 720 N N . SER A 1 90 ? 18.984 -3.175 -10.999 1.00 74.19 90 SER A N 1
ATOM 721 C CA . SER A 1 90 ? 19.596 -2.675 -12.228 1.00 74.19 90 SER A CA 1
ATOM 722 C C . SER A 1 90 ? 20.038 -1.220 -12.078 1.00 74.19 90 SER A C 1
ATOM 724 O O . SER A 1 90 ? 19.337 -0.378 -11.510 1.00 74.19 90 SER A O 1
ATOM 726 N N . LEU A 1 91 ? 21.210 -0.908 -12.639 1.00 70.94 91 LEU A N 1
ATOM 727 C CA . LEU A 1 91 ? 21.742 0.457 -12.739 1.00 70.94 91 LEU A CA 1
ATOM 728 C C . LEU A 1 91 ? 21.035 1.287 -13.821 1.00 70.94 91 LEU A C 1
ATOM 730 O O . LEU A 1 91 ? 21.264 2.489 -13.928 1.00 70.94 91 LEU A O 1
ATOM 734 N N . SER A 1 92 ? 20.218 0.655 -14.661 1.00 68.75 92 SER A N 1
ATOM 735 C CA . SER A 1 92 ? 19.516 1.303 -15.766 1.00 68.75 92 SER A CA 1
ATOM 736 C C . SER A 1 92 ? 18.099 0.770 -15.894 1.00 68.75 92 SER A C 1
ATOM 738 O O . SER A 1 92 ? 17.858 -0.430 -15.772 1.00 68.75 92 SER A O 1
ATOM 740 N N . ASP A 1 93 ? 17.171 1.671 -16.191 1.00 63.84 93 ASP A N 1
ATOM 741 C CA . ASP A 1 93 ? 15.763 1.344 -16.383 1.00 63.84 93 ASP A CA 1
ATOM 742 C C . ASP A 1 93 ? 15.495 0.904 -17.835 1.00 63.84 93 ASP A C 1
ATOM 744 O O . ASP A 1 93 ? 14.871 1.611 -18.625 1.00 63.84 93 ASP A O 1
ATOM 748 N N . THR A 1 94 ? 16.050 -0.244 -18.233 1.00 62.62 94 THR A N 1
ATOM 749 C CA . THR A 1 94 ? 15.946 -0.750 -19.617 1.00 62.62 94 THR A CA 1
ATOM 750 C C . THR A 1 94 ? 14.546 -1.281 -19.943 1.00 62.62 94 THR A C 1
ATOM 752 O O . THR A 1 94 ? 14.168 -1.326 -21.112 1.00 62.62 94 THR A O 1
ATOM 755 N N . ILE A 1 95 ? 13.764 -1.661 -18.926 1.00 64.12 95 ILE A N 1
ATOM 756 C CA . ILE A 1 95 ? 12.428 -2.260 -19.088 1.00 64.12 95 ILE A CA 1
ATOM 757 C C . ILE A 1 95 ? 11.282 -1.364 -18.589 1.00 64.12 95 ILE A C 1
ATOM 759 O O . ILE A 1 95 ? 10.129 -1.792 -18.576 1.00 64.12 95 ILE A O 1
ATOM 763 N N . ASN A 1 96 ? 11.573 -0.104 -18.254 1.00 67.44 96 ASN A N 1
ATOM 764 C CA . ASN A 1 96 ? 10.603 0.891 -17.792 1.00 67.44 96 ASN A CA 1
ATOM 765 C C . ASN A 1 96 ? 9.875 0.476 -16.492 1.00 67.44 96 ASN A C 1
ATOM 767 O O . ASN A 1 96 ? 8.648 0.567 -16.382 1.00 67.44 96 ASN A O 1
ATOM 771 N N . GLU A 1 97 ? 10.648 0.027 -15.499 1.00 61.12 97 GLU A N 1
ATOM 772 C CA . GLU A 1 97 ? 10.228 -0.377 -14.148 1.00 61.12 97 GLU A CA 1
ATOM 773 C C . GLU A 1 97 ? 9.614 0.782 -13.349 1.00 61.12 97 GLU A C 1
ATOM 775 O O . GLU A 1 97 ? 8.874 0.559 -12.393 1.00 61.12 97 GLU A O 1
ATOM 780 N N . LYS A 1 98 ? 9.847 2.035 -13.764 1.00 63.25 98 LYS A N 1
ATOM 781 C CA . LYS A 1 98 ? 9.213 3.229 -13.175 1.00 63.25 98 LYS A CA 1
ATOM 782 C C . LYS A 1 98 ? 7.702 3.309 -13.420 1.00 63.25 98 LYS A C 1
ATOM 784 O O . LYS A 1 98 ? 7.025 4.132 -12.793 1.00 63.25 98 LYS A O 1
ATOM 789 N N . ARG A 1 99 ? 7.150 2.520 -14.349 1.00 69.75 99 ARG A N 1
ATOM 790 C CA . ARG A 1 99 ? 5.710 2.520 -14.646 1.00 69.75 99 ARG A CA 1
ATOM 791 C C . ARG A 1 99 ? 4.909 2.026 -13.446 1.00 69.75 99 ARG A C 1
ATOM 793 O O . ARG A 1 99 ? 5.267 1.052 -12.796 1.00 69.75 99 ARG A O 1
ATOM 800 N N . VAL A 1 100 ? 3.773 2.677 -13.187 1.00 68.31 100 VAL A N 1
ATOM 801 C CA . VAL A 1 100 ? 2.836 2.219 -12.154 1.00 68.31 100 VAL A CA 1
ATOM 802 C C . VAL A 1 100 ? 2.327 0.829 -12.536 1.00 68.31 100 VAL A C 1
ATOM 804 O O . VAL A 1 100 ? 1.771 0.644 -13.618 1.00 68.31 100 VAL A O 1
ATOM 807 N N . SER A 1 101 ? 2.543 -0.134 -11.646 1.00 64.19 101 SER A N 1
ATOM 808 C CA . SER A 1 101 ? 2.220 -1.545 -11.838 1.00 64.19 101 SER A CA 1
ATOM 809 C C . SER A 1 101 ? 1.782 -2.173 -10.512 1.00 64.19 101 SER A C 1
ATOM 811 O O . SER A 1 101 ? 1.975 -1.585 -9.448 1.00 64.19 101 SER A O 1
ATOM 813 N N . THR A 1 102 ? 1.177 -3.358 -10.576 1.00 62.47 102 THR A N 1
ATOM 814 C CA . THR A 1 102 ? 0.680 -4.122 -9.417 1.00 62.47 102 THR A CA 1
ATOM 815 C C . THR A 1 102 ? 1.745 -4.989 -8.734 1.00 62.47 102 THR A C 1
ATOM 817 O O . THR A 1 102 ? 1.387 -5.799 -7.882 1.00 62.47 102 THR A O 1
ATOM 820 N N . TYR A 1 103 ? 3.023 -4.842 -9.103 1.00 57.66 103 TYR A N 1
ATOM 821 C CA . TYR A 1 103 ? 4.155 -5.451 -8.392 1.00 57.66 103 TYR A CA 1
ATOM 822 C C . TYR A 1 103 ? 4.364 -4.822 -6.994 1.00 57.66 103 TYR A C 1
ATOM 824 O O . TYR A 1 103 ? 4.152 -3.596 -6.798 1.00 57.66 103 TYR A O 1
#

Foldseek 3Di:
DPPPDDDPVPDDPPADQDFPDKDKDWDWDDDPNDTDTDIDIDTHPGDDDDLLCLQAQAQPSDPDHDDDGHPVVVQEDDPVRPPDPRHHYDPDCPPVPNDDDPD

Organism: NCBI:txid246787